Protein AF-A0A1A8UM03-F1 (afdb_monomer)

Structure (mmCIF, N/CA/C/O backbone):
data_AF-A0A1A8UM03-F1
#
_entry.id   AF-A0A1A8UM03-F1
#
loop_
_atom_site.group_PDB
_atom_site.id
_atom_site.type_symbol
_atom_site.label_atom_id
_atom_site.label_alt_id
_atom_site.lab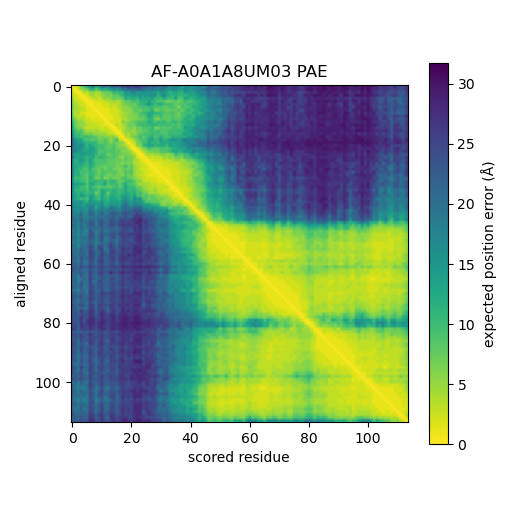el_comp_id
_atom_site.label_asym_id
_atom_site.label_entity_id
_atom_site.label_seq_id
_atom_site.pdbx_PDB_ins_code
_atom_site.Cartn_x
_atom_site.Cartn_y
_atom_site.Cartn_z
_atom_site.occupancy
_atom_site.B_iso_or_equiv
_atom_site.auth_seq_id
_atom_site.auth_comp_id
_atom_site.auth_asym_id
_atom_site.auth_atom_id
_atom_site.pdbx_PDB_model_num
ATOM 1 N N . MET A 1 1 ? 16.576 5.576 -14.662 1.00 46.19 1 MET A N 1
ATOM 2 C CA . MET A 1 1 ? 16.304 4.143 -14.902 1.00 46.19 1 MET A CA 1
ATOM 3 C C . MET A 1 1 ? 17.572 3.387 -14.545 1.00 46.19 1 MET A C 1
ATOM 5 O O . MET A 1 1 ? 18.574 3.598 -15.208 1.00 46.19 1 MET A O 1
ATOM 9 N N . GLY A 1 2 ? 17.587 2.675 -13.416 1.00 51.22 2 GLY A N 1
ATOM 10 C CA . GLY A 1 2 ? 18.803 2.134 -12.792 1.00 51.22 2 GLY A CA 1
ATOM 11 C C . GLY A 1 2 ? 18.793 0.612 -12.741 1.00 51.22 2 GLY A C 1
ATOM 12 O O . GLY A 1 2 ? 18.649 0.048 -11.665 1.00 51.22 2 GLY A O 1
ATOM 13 N N . TYR A 1 3 ? 18.914 -0.028 -13.902 1.00 64.06 3 TYR A N 1
ATOM 14 C CA . TYR A 1 3 ? 19.145 -1.466 -13.991 1.00 64.06 3 TYR A CA 1
ATOM 15 C C . TYR A 1 3 ? 20.655 -1.728 -13.951 1.00 64.06 3 TYR A C 1
ATOM 17 O O 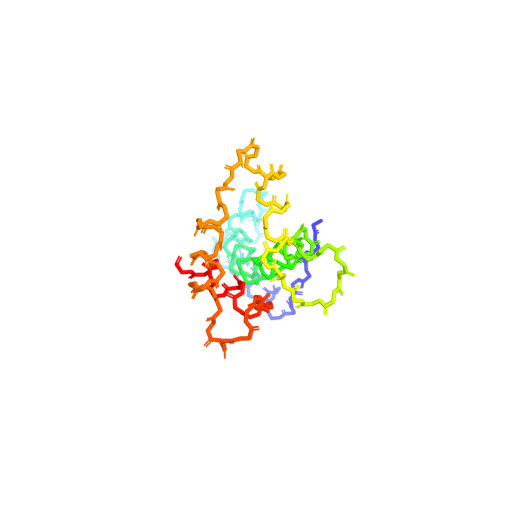. TYR A 1 3 ? 21.390 -1.178 -14.773 1.00 64.06 3 TYR A O 1
ATOM 25 N N . MET A 1 4 ?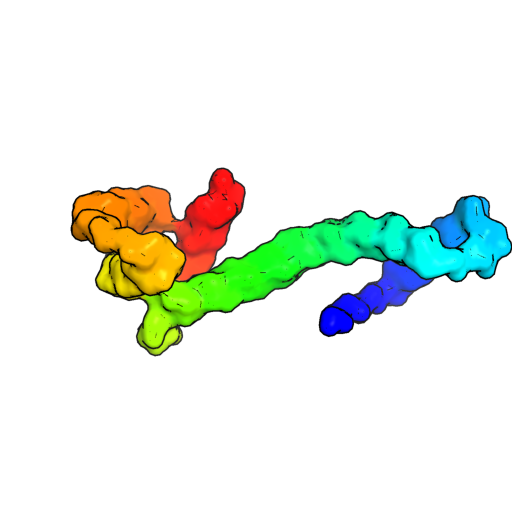 21.118 -2.515 -12.979 1.00 59.91 4 MET A N 1
ATOM 26 C CA . MET A 1 4 ? 22.515 -2.939 -12.865 1.00 59.91 4 MET A CA 1
ATOM 27 C C . MET A 1 4 ? 22.552 -4.469 -12.977 1.00 59.91 4 MET A C 1
ATOM 29 O O . MET A 1 4 ? 22.319 -5.135 -11.970 1.00 59.91 4 MET A O 1
ATOM 33 N N . PRO A 1 5 ? 22.792 -5.023 -14.179 1.00 66.69 5 PRO A N 1
ATOM 34 C CA . PRO A 1 5 ? 22.807 -6.467 -14.383 1.00 66.69 5 PRO A CA 1
ATOM 35 C C . PRO A 1 5 ? 23.940 -7.131 -13.604 1.00 66.69 5 PRO A C 1
ATOM 37 O O . PRO A 1 5 ? 25.010 -6.544 -13.398 1.00 66.69 5 PRO A O 1
ATOM 40 N N . THR A 1 6 ? 23.721 -8.383 -13.220 1.00 76.88 6 THR A N 1
ATOM 41 C CA . THR A 1 6 ? 24.752 -9.224 -12.607 1.00 76.88 6 THR A CA 1
ATOM 42 C C . THR A 1 6 ? 25.754 -9.732 -13.649 1.00 76.88 6 THR A C 1
ATOM 44 O O . THR A 1 6 ? 25.488 -9.776 -14.851 1.00 76.88 6 THR A O 1
ATOM 47 N N . GLU A 1 7 ? 26.934 -10.161 -13.194 1.00 76.75 7 GLU A N 1
ATOM 48 C CA . GLU A 1 7 ? 27.973 -10.722 -14.070 1.00 76.75 7 GLU A CA 1
ATOM 49 C C . GLU A 1 7 ? 27.470 -11.944 -14.861 1.00 76.75 7 GLU A C 1
ATOM 51 O O . GLU A 1 7 ? 27.772 -12.088 -16.043 1.00 76.75 7 GLU A O 1
ATOM 56 N N . MET A 1 8 ? 26.636 -12.784 -14.240 1.00 72.00 8 MET A N 1
ATOM 57 C CA . MET A 1 8 ? 26.046 -13.961 -14.881 1.00 72.00 8 MET A CA 1
ATOM 58 C C . MET A 1 8 ? 25.096 -13.571 -16.020 1.00 72.00 8 MET A C 1
ATOM 60 O O . MET A 1 8 ? 25.134 -14.175 -17.089 1.00 72.00 8 MET A O 1
ATOM 64 N N . GLU A 1 9 ? 24.308 -12.515 -15.834 1.00 67.06 9 GLU A N 1
ATOM 65 C CA . GLU A 1 9 ? 23.395 -12.015 -16.861 1.00 67.06 9 GLU A CA 1
ATOM 66 C C . GLU A 1 9 ? 24.136 -11.376 -18.027 1.00 67.06 9 GLU A C 1
ATOM 68 O O . GLU A 1 9 ? 23.772 -11.606 -19.176 1.00 67.06 9 GLU A O 1
ATOM 73 N N . LEU A 1 10 ? 25.214 -10.635 -17.761 1.00 71.00 10 LEU A N 1
ATOM 74 C CA . LEU A 1 10 ? 26.071 -10.093 -18.817 1.00 71.00 10 LEU A CA 1
ATOM 75 C C . LEU A 1 10 ? 26.714 -11.206 -19.657 1.00 71.00 10 LEU A C 1
ATOM 77 O O . LEU A 1 10 ? 26.829 -11.068 -20.877 1.00 71.00 10 LEU A O 1
ATOM 81 N N . ILE A 1 11 ? 27.096 -12.318 -19.023 1.00 72.69 11 ILE A N 1
ATOM 82 C CA . ILE A 1 11 ? 27.648 -13.493 -19.709 1.00 72.69 11 ILE A CA 1
ATOM 83 C C . ILE A 1 11 ? 26.576 -14.178 -20.566 1.00 72.69 11 ILE A C 1
ATOM 85 O O . ILE A 1 11 ? 26.839 -14.475 -21.732 1.00 72.69 11 ILE A O 1
ATOM 89 N N . GLU A 1 12 ? 25.370 -14.394 -20.035 1.00 70.50 12 GLU A N 1
ATOM 90 C CA . GLU A 1 12 ? 24.257 -14.981 -20.793 1.00 70.50 12 GLU A CA 1
ATOM 91 C C . GLU A 1 12 ? 23.865 -14.118 -21.993 1.00 70.50 12 GLU A C 1
ATOM 93 O O . GLU A 1 12 ? 23.736 -14.633 -23.103 1.00 70.50 12 GLU A O 1
ATOM 98 N N . LEU A 1 13 ? 23.726 -12.804 -21.795 1.00 67.44 13 LEU A N 1
ATOM 99 C CA . LEU A 1 13 ? 23.404 -11.856 -22.862 1.00 67.44 13 LEU A CA 1
ATOM 100 C C . LEU A 1 13 ? 24.488 -11.893 -23.945 1.00 67.44 13 LEU A C 1
ATOM 102 O O . LEU A 1 13 ? 24.172 -12.025 -25.126 1.00 67.44 13 LEU A O 1
ATOM 106 N N . GLY A 1 14 ? 25.766 -11.874 -23.551 1.00 64.81 14 GLY A N 1
ATOM 107 C CA . GLY A 1 14 ? 26.897 -11.972 -24.475 1.00 64.81 14 GLY A CA 1
ATOM 108 C C . GLY A 1 14 ? 26.925 -13.281 -25.271 1.00 64.81 14 GLY A C 1
ATOM 109 O O . GLY A 1 14 ? 27.207 -13.265 -26.470 1.00 64.81 14 GLY A O 1
ATOM 110 N N . GLN A 1 15 ? 2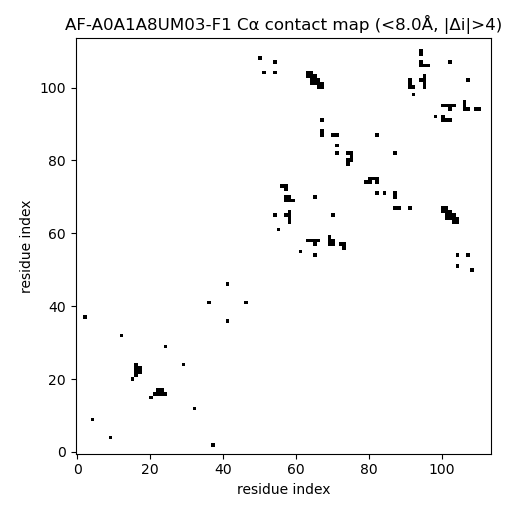6.589 -14.413 -24.646 1.00 65.00 15 GLN A N 1
ATOM 111 C CA . GLN A 1 15 ? 26.500 -15.701 -25.341 1.00 65.00 15 GLN A CA 1
ATOM 112 C C . GLN A 1 15 ? 25.313 -15.760 -26.306 1.00 65.00 15 GLN A C 1
ATOM 114 O O . GLN A 1 15 ? 25.470 -16.243 -27.430 1.00 65.00 15 GLN A O 1
ATOM 119 N N . ASN A 1 16 ? 24.158 -15.230 -25.904 1.00 63.06 16 ASN A N 1
ATOM 120 C CA . ASN A 1 16 ? 22.951 -15.226 -26.728 1.00 63.06 16 ASN A CA 1
ATOM 121 C C . ASN A 1 16 ? 23.123 -14.326 -27.965 1.00 63.06 16 ASN A C 1
ATOM 123 O O . ASN A 1 16 ? 22.796 -14.725 -29.081 1.00 63.06 16 ASN A O 1
ATOM 127 N N . ILE A 1 17 ? 23.736 -13.154 -27.783 1.00 62.88 17 ILE A N 1
ATOM 128 C CA . ILE A 1 17 ? 24.085 -12.209 -28.854 1.00 62.88 17 ILE A CA 1
ATOM 129 C C . ILE A 1 17 ? 25.084 -12.823 -29.845 1.00 62.88 17 ILE A C 1
ATOM 131 O O . ILE A 1 17 ? 24.933 -12.699 -31.063 1.00 62.88 17 ILE A O 1
ATOM 135 N N . ASN A 1 18 ? 26.119 -13.493 -29.339 1.00 61.06 18 ASN A N 1
ATOM 136 C CA . ASN A 1 18 ? 27.176 -14.043 -30.183 1.00 61.06 18 ASN A CA 1
ATOM 137 C C . ASN A 1 18 ? 26.704 -15.262 -30.996 1.00 61.06 18 ASN A C 1
ATOM 139 O O . ASN A 1 18 ? 27.137 -15.437 -32.133 1.00 61.06 18 ASN A O 1
ATOM 143 N N . MET A 1 19 ? 25.805 -16.087 -30.442 1.00 60.00 19 MET A N 1
ATOM 144 C CA . MET A 1 19 ? 25.295 -17.282 -31.128 1.00 60.00 19 MET A CA 1
ATOM 145 C C . MET A 1 19 ? 24.106 -17.010 -32.060 1.00 60.00 19 MET A C 1
ATOM 147 O O . MET A 1 19 ? 24.030 -17.657 -33.103 1.00 60.00 19 MET A O 1
ATOM 151 N N . ASN A 1 20 ? 23.215 -16.061 -31.740 1.00 58.72 20 ASN A N 1
ATOM 152 C CA . ASN A 1 20 ? 21.998 -15.822 -32.535 1.00 58.72 20 ASN A CA 1
ATOM 153 C C . ASN A 1 20 ? 22.086 -14.624 -33.496 1.00 58.72 20 ASN A C 1
ATOM 155 O O . ASN A 1 20 ? 21.422 -14.645 -34.528 1.00 58.72 20 ASN A O 1
ATOM 159 N N . LEU A 1 21 ? 22.904 -13.604 -33.201 1.00 57.72 21 LEU A N 1
ATOM 160 C CA . LEU A 1 21 ? 22.934 -12.330 -33.950 1.00 57.72 21 LEU A CA 1
ATOM 161 C C . LEU A 1 21 ? 24.294 -12.034 -34.614 1.00 57.72 21 LEU A C 1
ATOM 163 O O . LEU A 1 21 ? 24.522 -10.962 -35.170 1.00 57.72 21 LEU A O 1
ATOM 167 N N . GLY A 1 22 ? 25.239 -12.982 -34.575 1.00 63.00 22 GLY A N 1
ATOM 168 C CA . GLY A 1 22 ? 26.539 -12.833 -35.243 1.00 63.00 22 GLY A CA 1
ATOM 169 C C . GLY A 1 22 ? 27.405 -11.697 -34.681 1.00 63.00 22 GLY A C 1
ATOM 170 O O . GLY A 1 22 ? 28.247 -11.148 -35.395 1.00 63.00 22 GLY A O 1
ATOM 171 N N . GLY A 1 23 ? 27.195 -11.327 -33.412 1.00 63.34 23 GLY A N 1
ATOM 172 C CA . GLY A 1 23 ? 28.007 -10.336 -32.701 1.00 63.34 23 GLY A CA 1
ATOM 173 C C . GLY A 1 23 ? 27.718 -8.873 -33.056 1.00 63.34 23 GLY A C 1
ATOM 174 O O . GLY A 1 23 ? 28.482 -7.996 -32.651 1.00 63.34 23 GLY A O 1
ATOM 175 N N . ARG A 1 24 ? 26.640 -8.584 -33.795 1.00 59.41 24 ARG A N 1
ATOM 176 C CA . ARG A 1 24 ? 26.130 -7.221 -34.001 1.00 59.41 24 ARG A CA 1
ATOM 177 C C . ARG A 1 24 ? 24.721 -7.143 -33.434 1.00 59.41 24 ARG A C 1
ATOM 179 O O . ARG A 1 24 ? 23.890 -7.963 -33.781 1.00 59.41 24 ARG A O 1
ATOM 186 N N . VAL A 1 25 ? 24.504 -6.179 -32.550 1.00 67.31 25 VAL A N 1
ATOM 187 C CA . VAL A 1 25 ? 23.227 -5.920 -31.879 1.00 67.31 25 VAL A CA 1
ATOM 188 C C . VAL A 1 25 ? 22.883 -4.485 -32.191 1.00 67.31 25 VAL A C 1
ATOM 190 O O . VAL A 1 25 ? 23.677 -3.587 -31.885 1.00 67.31 25 VAL A O 1
ATOM 193 N N . ASP A 1 26 ? 21.758 -4.273 -32.855 1.00 66.56 26 ASP A N 1
ATOM 194 C CA . ASP A 1 26 ? 21.196 -2.939 -32.987 1.00 66.56 26 ASP A CA 1
ATOM 195 C C . ASP A 1 26 ? 20.315 -2.595 -31.774 1.00 66.56 26 ASP A C 1
ATOM 197 O O . ASP A 1 26 ? 20.211 -3.345 -30.801 1.00 66.56 26 ASP A O 1
ATOM 201 N N . PHE A 1 27 ? 19.775 -1.379 -31.756 1.00 62.25 27 PHE A N 1
ATOM 202 C CA . PHE A 1 27 ? 19.019 -0.908 -30.602 1.00 62.25 27 PHE A CA 1
ATOM 203 C C . PHE A 1 27 ? 17.701 -1.676 -30.424 1.00 62.25 27 PHE A C 1
ATOM 205 O O . PHE A 1 27 ? 17.305 -1.922 -29.286 1.00 62.25 27 PHE A O 1
ATOM 212 N N . GLU A 1 28 ? 17.057 -2.090 -31.517 1.00 65.25 28 GLU A N 1
ATOM 213 C CA . GLU A 1 28 ? 15.862 -2.932 -31.480 1.00 65.25 28 GLU A CA 1
ATOM 214 C C . GLU A 1 28 ? 16.170 -4.314 -30.881 1.00 65.25 28 GLU A C 1
ATOM 216 O O . GLU A 1 28 ? 15.490 -4.725 -29.938 1.00 65.25 28 GLU A O 1
ATOM 221 N N . ASP A 1 29 ? 17.243 -4.974 -31.325 1.00 66.62 29 ASP A N 1
ATOM 222 C CA . ASP A 1 29 ? 17.690 -6.265 -30.781 1.00 66.62 29 ASP A CA 1
ATOM 223 C C . ASP A 1 29 ? 18.027 -6.168 -29.283 1.00 66.62 29 ASP A C 1
ATOM 225 O O . ASP A 1 29 ? 17.730 -7.066 -28.489 1.00 66.62 29 ASP A O 1
ATOM 229 N N . PHE A 1 30 ? 18.644 -5.057 -28.865 1.00 63.59 30 PHE A N 1
ATOM 230 C CA . PHE A 1 30 ? 18.953 -4.797 -27.460 1.00 63.59 30 PHE A CA 1
ATOM 231 C C . PHE A 1 30 ? 17.681 -4.650 -26.621 1.00 63.59 30 PHE A C 1
ATOM 233 O O . PHE A 1 30 ? 17.608 -5.179 -25.509 1.00 63.59 30 PHE A O 1
ATOM 240 N N . VAL A 1 31 ? 16.670 -3.952 -27.144 1.00 65.31 31 VAL A N 1
ATOM 241 C CA . VAL A 1 31 ? 15.375 -3.806 -26.474 1.00 65.31 31 VAL A CA 1
ATOM 242 C C . VAL A 1 31 ? 14.662 -5.151 -26.393 1.00 65.31 31 VAL A C 1
ATOM 244 O O . VAL A 1 31 ? 14.152 -5.458 -25.326 1.00 65.31 31 VAL A O 1
ATOM 247 N N . GLU A 1 32 ? 14.669 -5.992 -27.426 1.00 66.69 32 GLU A N 1
ATOM 248 C CA . GLU A 1 32 ? 14.048 -7.326 -27.358 1.00 66.69 32 GLU A CA 1
ATOM 249 C C . GLU A 1 32 ? 14.742 -8.267 -26.368 1.00 66.69 32 GLU A C 1
ATOM 251 O O . GLU A 1 32 ? 14.084 -9.051 -25.684 1.00 66.69 32 GLU A O 1
ATOM 256 N N . LEU A 1 33 ? 16.066 -8.176 -26.250 1.00 65.00 33 LEU A N 1
ATOM 257 C CA . LEU A 1 33 ? 16.846 -9.021 -25.349 1.00 65.00 33 LEU A CA 1
ATOM 258 C C . LEU A 1 33 ? 16.703 -8.584 -23.883 1.00 65.00 33 LEU A C 1
ATOM 260 O O . LEU A 1 33 ? 16.682 -9.414 -22.970 1.00 65.00 33 LEU A O 1
ATOM 264 N N . MET A 1 34 ? 16.590 -7.273 -23.662 1.00 63.34 34 MET A N 1
ATOM 265 C CA . MET A 1 34 ? 16.489 -6.680 -22.332 1.00 63.34 34 MET A CA 1
ATOM 266 C C . MET A 1 34 ? 15.045 -6.516 -21.871 1.00 63.34 34 MET A C 1
ATOM 268 O O . MET A 1 34 ? 14.812 -6.585 -20.675 1.00 63.34 34 MET A O 1
ATOM 272 N N . ALA A 1 35 ? 14.060 -6.333 -22.753 1.00 64.06 35 ALA A N 1
ATOM 273 C CA . ALA A 1 35 ? 12.662 -6.113 -22.379 1.00 64.06 35 ALA A CA 1
ATOM 274 C C . ALA A 1 35 ? 12.073 -7.234 -21.513 1.00 64.06 35 ALA A C 1
ATOM 276 O O . ALA A 1 35 ? 11.469 -6.895 -20.504 1.00 64.06 35 ALA A O 1
ATOM 277 N N . PRO A 1 36 ? 12.248 -8.537 -21.798 1.00 62.12 36 PRO A N 1
ATOM 278 C CA . PRO A 1 36 ? 11.702 -9.580 -20.941 1.00 62.12 36 PRO A CA 1
ATOM 279 C C . PRO A 1 36 ? 12.455 -9.706 -19.615 1.00 62.12 36 PRO A C 1
ATOM 281 O O . PRO A 1 36 ? 11.821 -10.023 -18.619 1.00 62.12 36 PRO A O 1
ATOM 284 N N . LYS A 1 37 ? 13.766 -9.421 -19.559 1.00 59.00 37 LYS A N 1
ATOM 285 C CA . LYS A 1 37 ? 14.534 -9.423 -18.296 1.00 59.00 37 LYS A CA 1
ATOM 286 C C . LYS A 1 37 ? 14.239 -8.193 -17.443 1.00 59.00 37 LYS A C 1
ATOM 288 O O . LYS A 1 37 ? 13.978 -8.328 -16.256 1.00 59.00 37 LYS A O 1
ATOM 293 N N . LEU A 1 38 ? 14.147 -7.023 -18.075 1.00 56.28 38 LEU A N 1
ATOM 294 C CA . LEU A 1 38 ? 13.616 -5.811 -17.474 1.00 56.28 38 LEU A CA 1
ATOM 295 C C . LEU A 1 38 ? 12.214 -6.098 -16.967 1.00 56.28 38 LEU A C 1
ATOM 297 O O . LEU A 1 38 ? 12.026 -5.993 -15.777 1.00 56.28 38 LEU A O 1
ATOM 3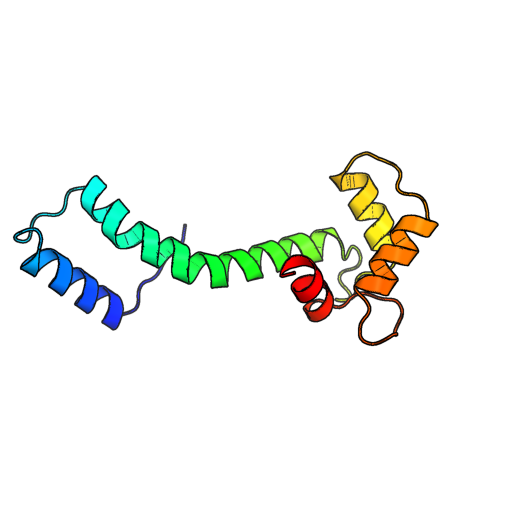01 N N . LEU A 1 39 ? 11.257 -6.545 -17.779 1.00 58.16 39 LEU A N 1
ATOM 302 C CA . LEU A 1 39 ? 9.892 -6.858 -17.334 1.00 58.16 39 LEU A CA 1
ATOM 303 C C . LEU A 1 39 ? 9.844 -7.947 -16.250 1.00 58.16 39 LEU A C 1
ATOM 305 O O . LEU A 1 39 ? 9.038 -7.823 -15.340 1.00 58.16 39 LEU A O 1
ATOM 309 N N . ALA A 1 40 ? 10.702 -8.969 -16.284 1.00 56.59 40 ALA A N 1
ATOM 310 C CA . ALA A 1 40 ? 10.714 -10.043 -15.287 1.00 56.59 40 ALA A CA 1
ATOM 311 C C . ALA A 1 40 ? 11.307 -9.610 -13.934 1.00 56.59 40 ALA A C 1
ATOM 313 O O . ALA A 1 40 ? 10.729 -9.918 -12.893 1.00 56.59 40 ALA A O 1
ATOM 314 N N . GLU A 1 41 ? 12.417 -8.867 -13.919 1.00 49.16 41 GLU A N 1
ATOM 315 C CA . GLU A 1 41 ? 12.998 -8.331 -12.678 1.00 49.16 41 GLU A CA 1
ATOM 316 C C . GLU A 1 41 ? 12.259 -7.081 -12.190 1.00 49.16 41 GLU A C 1
ATOM 318 O O . GLU A 1 41 ? 12.125 -6.854 -10.987 1.00 49.16 41 GLU A O 1
ATOM 323 N N . THR A 1 42 ? 11.714 -6.281 -13.107 1.00 45.94 42 THR A N 1
ATOM 324 C CA . THR A 1 42 ? 10.904 -5.110 -12.771 1.00 45.94 42 THR A CA 1
ATOM 325 C C . THR A 1 42 ? 9.497 -5.477 -12.333 1.00 45.94 42 THR A C 1
ATOM 327 O O . THR A 1 42 ? 9.009 -4.842 -11.413 1.00 45.94 42 THR A O 1
ATOM 330 N N . ALA A 1 43 ? 8.854 -6.527 -12.843 1.00 46.91 43 ALA A N 1
ATOM 331 C CA . ALA A 1 43 ? 7.573 -6.965 -12.281 1.00 46.91 43 ALA A CA 1
ATOM 332 C C . ALA A 1 43 ? 7.702 -7.322 -10.785 1.00 46.91 43 ALA A C 1
ATOM 334 O O . ALA A 1 43 ? 6.784 -7.061 -10.014 1.00 46.91 43 ALA A O 1
ATOM 335 N N . GLY A 1 44 ? 8.867 -7.830 -10.357 1.00 47.72 44 GLY A N 1
ATOM 336 C CA . GLY A 1 44 ? 9.180 -8.077 -8.945 1.00 47.72 44 GLY A CA 1
ATOM 337 C C . GLY A 1 44 ? 9.655 -6.842 -8.164 1.00 47.72 44 GLY A C 1
ATOM 338 O O . GLY A 1 44 ? 9.211 -6.623 -7.040 1.00 47.72 44 GLY A O 1
ATOM 339 N N . MET A 1 45 ? 10.549 -6.015 -8.723 1.00 45.75 45 MET A N 1
ATOM 340 C CA . MET A 1 45 ? 11.139 -4.863 -8.009 1.00 45.75 45 MET A CA 1
ATOM 341 C C . MET A 1 45 ? 10.392 -3.533 -8.194 1.00 45.75 45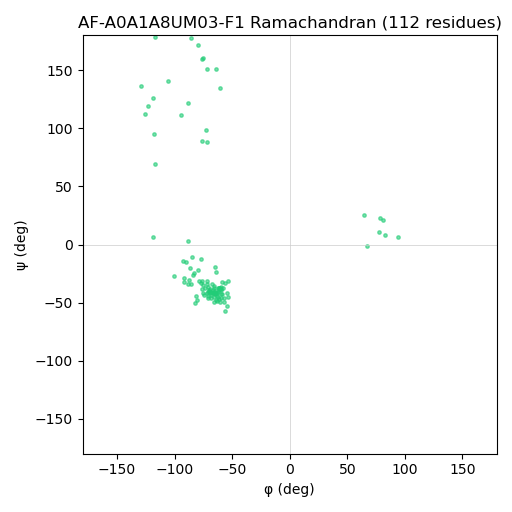 MET A C 1
ATOM 343 O O . MET A 1 45 ? 10.384 -2.712 -7.277 1.00 45.75 45 MET A O 1
ATOM 347 N N . ILE A 1 46 ? 9.776 -3.293 -9.354 1.00 52.19 46 ILE A N 1
ATOM 348 C CA . ILE A 1 46 ? 8.894 -2.138 -9.587 1.00 52.19 46 ILE A CA 1
ATOM 349 C C . ILE A 1 46 ? 7.585 -2.344 -8.834 1.00 52.19 46 ILE A C 1
ATOM 351 O O . ILE A 1 46 ? 7.186 -1.423 -8.137 1.00 52.19 46 ILE A O 1
ATOM 355 N N . GLY A 1 47 ? 7.007 -3.552 -8.841 1.00 58.78 47 GLY A N 1
ATOM 356 C CA . GLY A 1 47 ? 5.786 -3.848 -8.085 1.00 58.78 47 GLY A CA 1
ATOM 357 C C . GLY A 1 47 ? 5.919 -3.499 -6.601 1.00 58.78 47 GLY A C 1
ATOM 358 O O . GLY A 1 47 ? 5.149 -2.701 -6.088 1.00 58.78 47 GLY A O 1
ATOM 359 N N . VAL A 1 48 ? 6.954 -3.992 -5.913 1.00 64.31 48 VAL A N 1
ATOM 360 C CA . VAL A 1 48 ? 7.148 -3.696 -4.479 1.00 64.31 48 VAL A CA 1
ATOM 361 C C . VAL A 1 48 ? 7.435 -2.215 -4.228 1.00 64.31 48 VAL A C 1
ATOM 363 O O . VAL A 1 48 ? 6.982 -1.664 -3.227 1.00 64.31 48 VAL A O 1
ATOM 366 N N . LYS A 1 49 ? 8.188 -1.550 -5.111 1.00 67.81 49 LYS A N 1
ATOM 367 C CA . LYS A 1 49 ? 8.502 -0.129 -4.941 1.00 67.81 49 LYS A CA 1
ATOM 368 C C . LYS A 1 49 ? 7.277 0.756 -5.177 1.00 67.81 49 LYS A C 1
ATOM 370 O O . LYS A 1 49 ? 7.035 1.640 -4.367 1.00 67.81 49 LYS A O 1
ATOM 375 N N . GLU A 1 50 ? 6.502 0.496 -6.224 1.00 74.31 50 GLU A N 1
ATOM 376 C CA . GLU A 1 50 ? 5.248 1.200 -6.504 1.00 74.31 50 GLU A CA 1
ATOM 377 C C . GLU A 1 50 ? 4.191 0.900 -5.444 1.00 74.31 50 GLU A C 1
ATOM 379 O O . GLU A 1 50 ? 3.525 1.824 -4.998 1.00 74.31 50 GLU A O 1
ATOM 384 N N . LEU A 1 51 ? 4.094 -0.341 -4.956 1.00 76.00 51 LEU A N 1
ATOM 385 C CA . LEU A 1 51 ? 3.229 -0.688 -3.826 1.00 76.00 51 LEU A CA 1
ATOM 386 C C . LEU A 1 51 ? 3.650 0.048 -2.558 1.00 76.00 51 LEU A C 1
ATOM 388 O O . LEU A 1 51 ? 2.795 0.487 -1.804 1.00 76.00 51 LEU A O 1
ATOM 392 N N . LYS A 1 52 ? 4.952 0.233 -2.331 1.00 79.62 52 LYS A N 1
ATOM 393 C CA . LYS A 1 52 ? 5.468 0.979 -1.179 1.00 79.62 52 LYS A CA 1
ATOM 394 C C . LYS A 1 52 ? 5.268 2.486 -1.306 1.00 79.62 52 LYS A C 1
ATOM 396 O O . LYS A 1 52 ? 4.998 3.139 -0.303 1.00 79.62 52 LYS A O 1
ATOM 401 N N . ASP A 1 53 ? 5.415 3.041 -2.503 1.0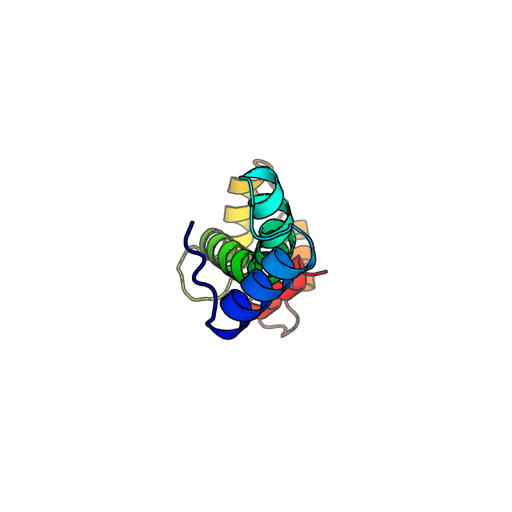0 82.62 53 ASP A N 1
ATOM 402 C CA . ASP A 1 53 ? 5.116 4.451 -2.760 1.00 82.62 53 ASP A CA 1
ATOM 403 C C . ASP A 1 53 ? 3.601 4.708 -2.680 1.00 82.62 53 ASP A C 1
ATOM 405 O O . ASP A 1 53 ? 3.196 5.698 -2.078 1.00 82.62 53 ASP A O 1
ATOM 409 N N . ALA A 1 54 ? 2.767 3.784 -3.169 1.00 81.69 54 ALA A N 1
ATOM 410 C CA . ALA A 1 54 ? 1.318 3.823 -2.994 1.00 81.69 54 ALA A CA 1
ATOM 411 C C . ALA A 1 54 ? 0.938 3.707 -1.515 1.00 81.69 54 ALA A C 1
ATOM 413 O O . ALA A 1 54 ? 0.198 4.549 -1.026 1.00 81.69 54 ALA A O 1
ATOM 414 N N . PHE A 1 55 ? 1.492 2.733 -0.785 1.00 83.31 55 PHE A N 1
ATOM 415 C CA . PHE A 1 55 ? 1.252 2.543 0.648 1.00 83.31 55 PHE A CA 1
ATOM 416 C C . PHE A 1 55 ? 1.530 3.825 1.433 1.00 83.31 55 PHE A C 1
ATOM 418 O O . PHE A 1 55 ? 0.684 4.250 2.200 1.00 83.31 55 PHE A O 1
ATOM 425 N N . LYS A 1 56 ? 2.644 4.512 1.155 1.00 85.19 56 LYS A N 1
ATOM 426 C CA . LYS A 1 56 ? 2.965 5.823 1.750 1.00 85.19 56 LYS A CA 1
ATOM 427 C C . LYS A 1 56 ? 2.017 6.958 1.367 1.00 85.19 56 LYS A C 1
ATOM 429 O O . LYS A 1 56 ? 2.057 8.018 1.980 1.00 85.19 56 LYS A O 1
ATOM 434 N N . GLU A 1 57 ? 1.262 6.816 0.286 1.00 84.62 57 GLU A N 1
ATOM 435 C CA . GLU A 1 57 ? 0.238 7.790 -0.084 1.00 84.62 57 GLU A CA 1
ATOM 436 C C . GLU A 1 57 ? -1.077 7.537 0.668 1.00 84.62 57 GLU A C 1
ATOM 438 O O . GLU A 1 57 ? -1.855 8.475 0.872 1.00 84.62 57 GLU A O 1
ATOM 443 N N . PHE A 1 58 ? -1.298 6.292 1.105 1.00 84.00 58 PHE A N 1
ATOM 444 C CA . PHE A 1 58 ? -2.395 5.900 1.986 1.00 84.00 58 PHE A CA 1
ATOM 445 C C . PHE A 1 58 ? -2.075 6.168 3.463 1.00 84.00 58 PHE A C 1
ATOM 447 O O . PHE A 1 58 ? -2.883 6.816 4.115 1.00 84.00 58 PHE A O 1
ATOM 454 N N . ASP A 1 59 ? -0.915 5.724 3.948 1.00 86.62 59 ASP A N 1
ATOM 455 C CA . ASP A 1 59 ? -0.360 5.944 5.292 1.00 86.62 59 ASP A CA 1
ATOM 456 C C . ASP A 1 59 ? 0.121 7.400 5.425 1.00 86.62 59 ASP A C 1
ATOM 458 O O . ASP A 1 59 ? 1.178 7.785 4.910 1.00 86.62 59 ASP A O 1
ATOM 462 N N . MET A 1 60 ? -0.709 8.252 6.029 1.00 84.44 60 MET A N 1
ATOM 463 C CA . MET A 1 60 ? -0.492 9.701 6.039 1.00 84.44 60 MET A CA 1
ATOM 464 C C . MET A 1 60 ? 0.393 10.146 7.193 1.00 84.44 60 MET A C 1
ATOM 466 O O . MET A 1 60 ? 1.082 11.169 7.072 1.00 84.44 60 MET A O 1
ATOM 470 N N . ASP A 1 61 ? 0.337 9.433 8.314 1.00 86.25 61 ASP A N 1
ATOM 471 C CA . ASP A 1 61 ? 1.156 9.724 9.485 1.00 86.25 61 ASP A CA 1
ATOM 472 C C . ASP A 1 61 ? 2.504 8.977 9.484 1.00 86.25 61 ASP A C 1
ATOM 474 O O . ASP A 1 61 ? 3.450 9.427 10.146 1.00 86.25 61 ASP A O 1
ATOM 478 N N . GLY A 1 62 ? 2.648 7.958 8.635 1.00 85.81 62 GLY A N 1
ATOM 479 C CA . GLY A 1 62 ? 3.879 7.213 8.415 1.00 85.81 62 GLY A CA 1
ATOM 480 C C . GLY A 1 62 ? 4.162 6.182 9.504 1.00 85.81 62 GLY A C 1
ATOM 481 O O . GLY A 1 62 ? 5.342 5.864 9.717 1.00 85.81 62 GLY A O 1
ATOM 482 N N . ASP A 1 63 ? 3.143 5.731 10.237 1.00 87.44 63 ASP A N 1
ATOM 483 C CA . ASP A 1 63 ? 3.289 4.759 11.323 1.00 87.44 63 ASP A CA 1
ATOM 484 C C . ASP A 1 63 ? 3.466 3.311 10.825 1.00 87.44 63 ASP A C 1
ATOM 486 O O . ASP A 1 63 ? 3.971 2.461 11.568 1.00 87.44 63 ASP A O 1
ATOM 490 N N . GLY A 1 64 ? 3.209 3.072 9.535 1.00 86.25 64 GLY A N 1
ATOM 491 C CA . GLY A 1 64 ? 3.350 1.776 8.883 1.00 86.25 64 GLY A CA 1
ATOM 492 C C . GLY A 1 64 ? 2.069 0.945 8.839 1.00 86.25 64 GLY A C 1
ATOM 493 O O . GLY A 1 64 ? 2.137 -0.196 8.374 1.00 86.25 64 GLY A O 1
ATOM 494 N N . GLU A 1 65 ? 0.936 1.499 9.266 1.00 90.44 65 GLU A N 1
ATOM 495 C CA . GLU A 1 65 ? -0.391 0.888 9.244 1.00 90.44 65 GLU A CA 1
ATOM 496 C C . GLU A 1 65 ? -1.389 1.849 8.580 1.00 90.44 65 GLU A C 1
ATOM 498 O O . GLU A 1 65 ? -1.397 3.044 8.833 1.00 90.44 65 GLU A O 1
ATOM 503 N N . ILE A 1 66 ? -2.269 1.356 7.706 1.00 89.56 66 ILE A N 1
ATOM 504 C CA . ILE A 1 66 ? -3.300 2.208 7.097 1.00 89.56 66 ILE A CA 1
ATOM 505 C C . ILE A 1 66 ? -4.576 2.092 7.919 1.00 89.56 66 ILE A C 1
ATOM 507 O O . ILE A 1 66 ? -5.273 1.073 7.889 1.00 89.56 66 ILE A O 1
ATOM 511 N N . THR A 1 67 ? -4.947 3.167 8.604 1.00 90.00 67 THR A N 1
ATOM 512 C CA . THR A 1 67 ? -6.220 3.214 9.327 1.00 90.00 67 THR A CA 1
ATOM 513 C C . THR A 1 67 ? -7.410 3.423 8.380 1.00 90.00 67 THR A C 1
ATOM 515 O O . THR A 1 67 ? -7.298 3.962 7.275 1.00 90.00 67 THR A O 1
ATOM 518 N N . THR A 1 68 ? -8.625 3.078 8.825 1.00 88.19 68 THR A N 1
ATOM 519 C CA . THR A 1 68 ? -9.863 3.328 8.053 1.00 88.19 68 THR A CA 1
ATOM 520 C C . THR A 1 68 ? -10.042 4.808 7.683 1.00 88.19 68 THR A C 1
ATOM 522 O O . THR A 1 68 ? -10.611 5.144 6.640 1.00 88.19 68 THR A O 1
ATOM 525 N N . GLU A 1 69 ? -9.592 5.714 8.555 1.00 87.94 69 GLU A N 1
ATOM 526 C CA . GLU A 1 69 ? -9.684 7.160 8.348 1.00 87.94 69 GLU A CA 1
ATOM 527 C C . GLU A 1 69 ? -8.720 7.620 7.243 1.00 87.94 69 GLU A C 1
ATOM 529 O O . GLU A 1 69 ? -9.097 8.434 6.394 1.00 87.94 69 GLU A O 1
ATOM 534 N N . GLU A 1 70 ? -7.511 7.071 7.216 1.00 88.94 70 GLU A N 1
ATOM 535 C CA . GLU A 1 70 ? -6.487 7.361 6.213 1.00 88.94 70 GLU A CA 1
ATOM 536 C C . GLU A 1 70 ? -6.831 6.773 4.853 1.00 88.94 70 GLU A C 1
ATOM 538 O O . GLU A 1 70 ? -6.843 7.505 3.859 1.00 88.94 70 GLU A O 1
ATOM 543 N N . LEU A 1 71 ? -7.267 5.508 4.818 1.00 85.88 71 LEU A N 1
ATOM 544 C CA . LEU A 1 71 ? -7.779 4.878 3.603 1.00 85.88 71 LEU A CA 1
ATOM 545 C C . LEU A 1 71 ? -8.903 5.723 2.998 1.00 85.88 71 LEU A C 1
ATOM 547 O O . LEU A 1 71 ? -8.935 5.964 1.792 1.00 85.88 71 LEU A O 1
ATOM 551 N N . ARG A 1 72 ? -9.801 6.255 3.837 1.00 84.25 72 ARG A N 1
ATOM 552 C CA . ARG A 1 72 ? -10.855 7.169 3.391 1.00 84.25 72 ARG A CA 1
ATOM 553 C C . ARG A 1 72 ? -10.302 8.433 2.769 1.00 84.25 72 ARG A C 1
ATOM 555 O O . ARG A 1 72 ? -10.794 8.855 1.721 1.00 84.25 72 ARG A O 1
ATOM 562 N N . GLN A 1 73 ? -9.363 9.099 3.423 1.00 84.88 73 GLN A N 1
ATOM 563 C CA . GLN A 1 73 ? -8.815 10.349 2.905 1.00 84.88 73 GLN A CA 1
ATOM 564 C C . GLN A 1 73 ? -8.064 10.124 1.591 1.00 84.88 73 GLN A C 1
ATOM 566 O O . GLN A 1 73 ? -8.270 10.880 0.639 1.00 84.88 73 GLN A O 1
ATOM 571 N N . ALA A 1 74 ? -7.278 9.055 1.506 1.00 83.38 74 ALA A N 1
ATOM 572 C CA . ALA A 1 74 ? -6.544 8.682 0.309 1.00 83.38 74 ALA A CA 1
ATOM 573 C C . ALA A 1 74 ? -7.479 8.282 -0.844 1.00 83.38 74 ALA A C 1
ATOM 575 O O . ALA A 1 74 ? -7.335 8.807 -1.946 1.00 83.38 74 ALA A O 1
ATOM 576 N N . MET A 1 75 ? -8.516 7.473 -0.596 1.00 78.38 75 MET A N 1
ATOM 577 C CA . MET A 1 75 ? -9.514 7.106 -1.615 1.00 78.38 75 MET A CA 1
ATOM 578 C C . MET A 1 75 ? -10.290 8.321 -2.137 1.00 78.38 75 MET A C 1
ATOM 580 O O . MET A 1 75 ? -10.471 8.463 -3.346 1.00 78.38 75 MET A O 1
ATOM 584 N N . ASN A 1 76 ? -10.672 9.255 -1.255 1.00 80.19 76 ASN A N 1
ATOM 585 C CA . ASN A 1 76 ? -11.283 10.522 -1.677 1.00 80.19 76 ASN A CA 1
ATOM 586 C C . ASN A 1 76 ? -10.343 11.338 -2.579 1.00 80.19 76 ASN A C 1
ATOM 588 O O . ASN A 1 76 ? -10.797 12.002 -3.509 1.00 80.19 76 ASN A O 1
ATOM 592 N N . LYS A 1 77 ? -9.037 11.317 -2.294 1.00 76.19 77 LYS A N 1
ATOM 593 C CA . LYS A 1 77 ? -8.024 12.077 -3.035 1.00 76.19 77 LYS A CA 1
ATOM 594 C C . LYS A 1 77 ? -7.694 11.443 -4.390 1.00 76.19 77 LYS A C 1
ATOM 596 O O . LYS A 1 77 ? -7.504 12.177 -5.356 1.00 76.19 77 LYS A O 1
ATOM 601 N N . LEU A 1 78 ? -7.650 10.112 -4.458 1.00 71.12 78 LEU A N 1
ATOM 602 C CA . LEU A 1 78 ? -7.308 9.342 -5.656 1.00 71.12 78 LEU A CA 1
ATOM 603 C C . LEU A 1 78 ? -8.481 9.205 -6.630 1.00 71.12 78 LEU A C 1
ATOM 605 O O . LEU A 1 78 ? -8.313 9.432 -7.826 1.00 71.12 78 LEU A O 1
ATOM 609 N N . MET A 1 79 ? -9.665 8.837 -6.133 1.00 67.81 79 MET A N 1
ATOM 610 C CA . MET A 1 79 ? -10.834 8.566 -6.980 1.00 67.81 79 MET A CA 1
ATOM 611 C C . MET A 1 79 ? -11.733 9.793 -7.168 1.00 67.81 79 MET A C 1
ATOM 613 O O . MET A 1 79 ? -12.591 9.794 -8.044 1.00 67.81 79 MET A O 1
ATOM 617 N N . GLY A 1 80 ? -11.559 10.845 -6.357 1.00 62.66 80 GLY A N 1
ATOM 618 C CA . GLY A 1 80 ? -12.365 12.069 -6.427 1.00 62.66 80 GLY A CA 1
ATOM 619 C C . GLY A 1 80 ? -13.838 11.888 -6.033 1.00 62.66 80 GLY A C 1
ATOM 620 O O . GLY A 1 80 ? -14.587 12.865 -6.018 1.00 62.66 80 GLY A O 1
ATOM 621 N N . GLU A 1 81 ? -14.256 10.665 -5.697 1.00 65.12 81 GLU A N 1
ATOM 622 C CA . GLU A 1 81 ? -15.597 10.326 -5.236 1.00 65.12 81 GLU A CA 1
ATOM 623 C C . GLU A 1 81 ? -15.613 10.042 -3.734 1.00 65.12 81 GLU A C 1
ATOM 625 O O . GLU A 1 81 ? -14.726 9.396 -3.171 1.00 65.12 81 GLU A O 1
ATOM 630 N N . HIS A 1 82 ? -16.673 10.518 -3.082 1.00 67.50 82 HIS A N 1
ATOM 631 C CA . HIS A 1 82 ? -16.916 10.268 -1.672 1.00 67.50 82 HIS A CA 1
ATOM 632 C C . HIS A 1 82 ? -17.426 8.847 -1.451 1.00 67.50 82 HIS A C 1
ATOM 634 O O . HIS A 1 82 ? -18.635 8.618 -1.414 1.00 67.50 82 HIS A O 1
ATOM 640 N N . MET A 1 83 ? -16.503 7.905 -1.250 1.00 71.56 83 MET A N 1
ATOM 641 C CA . MET A 1 83 ? -16.858 6.572 -0.766 1.00 71.56 83 MET A CA 1
ATOM 642 C C . MET A 1 83 ? -17.528 6.676 0.607 1.00 71.56 83 MET A C 1
ATOM 644 O O . MET A 1 83 ? -17.088 7.419 1.498 1.00 71.56 83 MET A O 1
ATOM 648 N N . SER A 1 84 ? -18.623 5.943 0.785 1.00 80.56 84 SER A N 1
ATOM 649 C CA . SER A 1 84 ? -19.351 5.937 2.045 1.00 80.56 84 SER A CA 1
ATOM 650 C C . SER A 1 84 ? -18.556 5.192 3.115 1.00 80.56 84 SER A C 1
ATOM 652 O O . SER A 1 84 ? -17.822 4.245 2.840 1.00 80.56 84 SER A O 1
ATOM 654 N N . ARG A 1 85 ? -18.747 5.576 4.382 1.00 81.06 85 ARG A N 1
ATOM 655 C CA . ARG A 1 85 ? -18.054 4.940 5.517 1.00 81.06 85 ARG A CA 1
ATOM 656 C C . ARG A 1 85 ? -18.232 3.416 5.536 1.00 81.06 85 ARG A C 1
ATOM 658 O O . ARG A 1 85 ? -17.332 2.721 5.966 1.00 81.06 85 ARG A O 1
ATOM 665 N N . ARG A 1 86 ? -19.373 2.912 5.051 1.00 84.44 86 ARG A N 1
ATOM 666 C CA . ARG A 1 86 ? -19.672 1.474 4.968 1.00 84.44 86 ARG A CA 1
ATOM 667 C C . ARG A 1 86 ? -18.855 0.747 3.904 1.00 84.44 86 ARG A C 1
ATOM 669 O O . ARG A 1 86 ? -18.501 -0.399 4.123 1.00 84.44 86 ARG A O 1
ATOM 676 N N . GLU A 1 87 ? -18.599 1.386 2.767 1.00 84.06 87 GLU A N 1
ATOM 677 C CA . GLU A 1 87 ? -17.794 0.786 1.697 1.00 84.06 87 GLU A CA 1
ATOM 678 C C . GLU A 1 87 ? -16.334 0.685 2.124 1.00 84.06 87 GLU A C 1
ATOM 680 O O . GLU A 1 87 ? -15.698 -0.336 1.910 1.00 84.06 87 GLU A O 1
ATOM 685 N N . ILE A 1 88 ? -15.834 1.709 2.810 1.00 83.06 88 ILE A N 1
ATOM 686 C CA . ILE A 1 88 ? -14.461 1.730 3.318 1.00 83.06 88 ILE A CA 1
ATOM 687 C C . ILE A 1 88 ? -14.283 0.703 4.433 1.00 83.06 88 ILE A C 1
ATOM 689 O O . ILE A 1 88 ? -13.312 -0.037 4.418 1.00 83.06 88 ILE A O 1
ATOM 693 N N . ASP A 1 89 ? -15.242 0.612 5.354 1.00 85.12 89 ASP A N 1
ATOM 694 C CA . ASP A 1 89 ? -15.249 -0.406 6.411 1.00 85.12 89 ASP A CA 1
ATOM 695 C C . ASP A 1 89 ? -15.259 -1.828 5.823 1.00 85.12 89 ASP A C 1
ATOM 697 O O . ASP A 1 89 ? -14.558 -2.706 6.313 1.00 85.12 89 ASP A O 1
ATOM 701 N N . ALA A 1 90 ? -15.993 -2.044 4.724 1.00 86.06 90 ALA A N 1
ATOM 702 C CA . ALA A 1 90 ? -15.986 -3.318 4.011 1.00 86.06 90 ALA A CA 1
ATOM 703 C C . ALA A 1 90 ? -14.630 -3.618 3.352 1.00 86.06 90 ALA A C 1
ATOM 705 O O . ALA A 1 90 ? -14.183 -4.756 3.431 1.00 86.06 90 ALA A O 1
ATOM 706 N N . ILE A 1 91 ? -13.976 -2.617 2.748 1.00 83.75 91 ILE A N 1
ATOM 707 C CA . ILE A 1 91 ? -12.645 -2.773 2.137 1.00 83.75 91 ILE A CA 1
ATOM 708 C C . ILE A 1 91 ? -11.595 -3.085 3.201 1.00 83.75 91 ILE A C 1
ATOM 710 O O . ILE A 1 91 ? -10.857 -4.049 3.040 1.00 83.75 91 ILE A O 1
ATOM 714 N N . VAL A 1 92 ? -11.556 -2.312 4.293 1.00 85.94 92 VAL A N 1
ATOM 715 C CA . VAL A 1 92 ? -10.624 -2.560 5.406 1.00 85.94 92 VAL A CA 1
ATOM 716 C C . VAL A 1 92 ? -10.833 -3.965 5.931 1.00 85.94 92 VAL A C 1
ATOM 718 O O . VAL A 1 92 ? -9.890 -4.728 5.987 1.00 85.94 92 VAL A O 1
ATOM 721 N N . LYS A 1 93 ? -12.076 -4.357 6.205 1.00 86.75 93 LYS A N 1
ATOM 722 C CA . LYS A 1 93 ? -12.383 -5.693 6.720 1.00 86.75 93 LYS A CA 1
ATOM 723 C C . LYS A 1 93 ? -12.040 -6.836 5.756 1.00 86.75 93 LYS A C 1
ATOM 725 O O . LYS A 1 93 ? -11.918 -7.976 6.190 1.00 86.75 93 LYS A O 1
ATOM 730 N N . GLU A 1 94 ? -11.9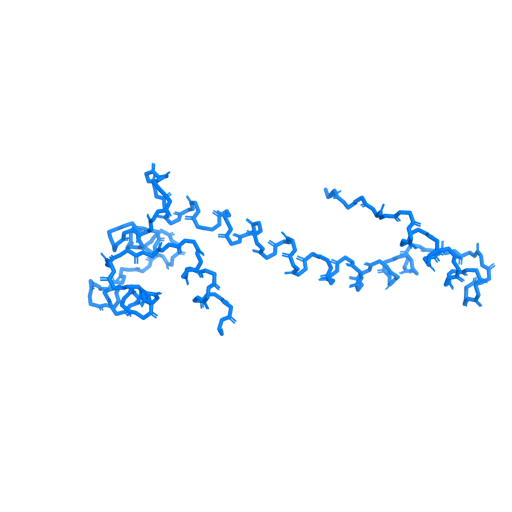79 -6.570 4.455 1.00 86.12 94 GLU A N 1
ATOM 731 C CA . GLU A 1 94 ? -11.567 -7.562 3.459 1.00 86.12 94 GLU A CA 1
ATOM 732 C C . GLU A 1 94 ? -10.041 -7.650 3.316 1.00 86.12 94 GLU A C 1
ATOM 734 O O . GLU A 1 94 ? -9.535 -8.706 2.937 1.00 86.12 94 GLU A O 1
ATOM 739 N N . ALA A 1 95 ? -9.326 -6.565 3.624 1.00 84.81 95 ALA A N 1
ATOM 740 C CA . ALA A 1 95 ? -7.867 -6.498 3.612 1.00 84.81 95 ALA A CA 1
ATOM 741 C C . ALA A 1 95 ? -7.227 -6.922 4.950 1.00 84.81 95 ALA A C 1
ATOM 743 O O . ALA A 1 95 ? -6.161 -7.526 4.927 1.00 84.81 95 ALA A O 1
ATOM 744 N N . ASP A 1 96 ? -7.893 -6.633 6.069 1.00 88.31 96 ASP A N 1
ATOM 745 C CA . ASP A 1 96 ? -7.513 -6.939 7.454 1.00 88.31 96 ASP A CA 1
ATOM 746 C C . ASP A 1 96 ? -7.658 -8.450 7.727 1.00 88.31 96 ASP A C 1
ATOM 748 O O . ASP A 1 96 ? -8.719 -8.953 8.123 1.00 88.31 96 ASP A O 1
ATOM 752 N N . ASP A 1 97 ? -6.591 -9.198 7.441 1.00 86.31 97 ASP A N 1
ATOM 753 C CA . ASP A 1 97 ? -6.491 -10.642 7.679 1.00 86.31 97 ASP A CA 1
ATOM 754 C C . ASP A 1 97 ? -6.254 -10.923 9.174 1.00 86.31 97 ASP A C 1
ATOM 756 O O . ASP A 1 97 ? -6.646 -11.982 9.691 1.00 86.31 97 ASP A O 1
ATOM 760 N N . ASN A 1 98 ? -5.559 -10.011 9.858 1.00 85.94 98 ASN A N 1
ATOM 761 C CA . ASN A 1 98 ? -5.079 -10.197 11.223 1.00 85.94 98 ASN A CA 1
ATOM 762 C C . ASN A 1 98 ? -6.132 -9.798 12.298 1.00 85.94 98 ASN A C 1
ATOM 764 O O . ASN A 1 98 ? -6.098 -10.316 13.423 1.00 85.94 98 ASN A O 1
ATOM 768 N N . GLY A 1 99 ? -7.121 -8.980 11.928 1.00 87.25 99 GLY A N 1
ATOM 769 C CA . GLY A 1 99 ? -8.247 -8.512 12.733 1.00 87.25 99 GLY A CA 1
ATOM 770 C C . GLY A 1 99 ? -7.951 -7.342 13.679 1.00 87.25 99 GLY A C 1
ATOM 771 O O . GLY A 1 99 ? -8.675 -7.199 14.675 1.00 87.25 99 GLY A O 1
ATOM 772 N N . ASP A 1 100 ? -6.900 -6.557 13.448 1.00 88.31 100 ASP A N 1
ATOM 773 C CA . ASP A 1 100 ? -6.512 -5.410 14.282 1.00 88.31 100 ASP A CA 1
ATOM 774 C C . ASP A 1 100 ? -7.246 -4.106 13.915 1.00 88.31 100 ASP A C 1
ATOM 776 O O . ASP A 1 100 ? -7.274 -3.160 14.714 1.00 88.31 100 ASP A O 1
ATOM 780 N N . GLY A 1 101 ? -7.954 -4.098 12.781 1.00 86.38 101 GLY A N 1
ATOM 781 C CA . GLY A 1 101 ? -8.728 -2.966 12.283 1.00 86.38 101 GLY A CA 1
ATOM 782 C C . GLY A 1 101 ? -7.912 -1.924 11.513 1.00 86.38 101 GLY A C 1
ATOM 783 O O . GLY A 1 101 ? -8.465 -0.865 11.179 1.00 86.38 101 GLY A O 1
ATOM 784 N N . THR A 1 102 ? -6.642 -2.200 11.228 1.00 89.00 102 THR A N 1
ATOM 785 C CA . THR A 1 102 ? -5.790 -1.444 10.304 1.00 89.00 102 THR A CA 1
ATOM 786 C C . THR A 1 102 ? -5.379 -2.349 9.135 1.00 89.00 102 THR A C 1
ATOM 788 O O . THR A 1 102 ? -5.883 -3.459 8.994 1.00 89.00 102 THR A O 1
ATOM 791 N N . VAL A 1 103 ? -4.614 -1.817 8.180 1.00 90.12 103 VAL A N 1
ATOM 792 C CA . VAL A 1 103 ? -4.081 -2.601 7.057 1.00 90.12 103 VAL A CA 1
ATOM 793 C C . VAL A 1 103 ? -2.577 -2.409 7.018 1.00 90.12 103 VAL A C 1
ATOM 795 O O . VAL A 1 103 ? -2.098 -1.312 6.709 1.00 90.12 103 VAL A O 1
ATOM 798 N N . ASP A 1 104 ? -1.832 -3.468 7.307 1.00 90.06 104 ASP A N 1
ATOM 799 C CA . ASP A 1 104 ? -0.374 -3.437 7.250 1.00 90.06 104 ASP A CA 1
ATOM 800 C C . ASP A 1 104 ? 0.156 -3.573 5.806 1.00 90.06 104 ASP A C 1
ATOM 802 O O . ASP A 1 104 ? -0.575 -3.812 4.837 1.00 90.06 104 ASP A O 1
ATOM 806 N N . PHE A 1 105 ? 1.464 -3.379 5.618 1.00 85.00 105 PHE A N 1
ATOM 807 C CA . PHE A 1 105 ? 2.071 -3.445 4.286 1.00 85.00 105 PHE A CA 1
ATOM 808 C C . PHE A 1 105 ? 1.916 -4.821 3.614 1.00 85.00 105 PHE A C 1
ATOM 810 O O . PHE A 1 105 ? 1.733 -4.882 2.396 1.00 85.00 105 PHE A O 1
ATOM 817 N N . GLU A 1 106 ? 1.997 -5.926 4.359 1.00 84.81 106 GLU A N 1
ATOM 818 C CA . GLU A 1 106 ? 1.813 -7.269 3.797 1.00 84.81 106 GLU A CA 1
ATOM 819 C C . GLU A 1 106 ? 0.359 -7.493 3.366 1.00 84.81 106 GLU A C 1
ATOM 821 O O . GLU A 1 106 ? 0.119 -8.030 2.278 1.00 84.81 106 GLU A O 1
ATOM 826 N N . GLU A 1 107 ? -0.601 -7.046 4.172 1.00 87.12 107 GLU A N 1
ATOM 827 C CA . GLU A 1 107 ? -2.037 -7.094 3.872 1.00 87.12 107 GLU A CA 1
ATOM 828 C C . GLU A 1 107 ? -2.394 -6.246 2.644 1.00 87.12 107 GLU A C 1
ATOM 830 O O . GLU A 1 107 ? -3.063 -6.720 1.719 1.00 87.12 107 GLU A O 1
ATOM 835 N N . PHE A 1 108 ? -1.848 -5.032 2.548 1.00 82.81 108 PHE A N 1
ATOM 836 C CA . PHE A 1 108 ? -2.009 -4.165 1.380 1.00 82.81 108 PHE A CA 1
ATOM 837 C C . PHE A 1 108 ? -1.464 -4.810 0.096 1.00 82.81 108 PHE A C 1
ATOM 839 O O . PHE A 1 108 ? -2.102 -4.769 -0.962 1.00 82.81 108 PHE A O 1
ATOM 846 N N . VAL A 1 109 ? -0.291 -5.446 0.174 1.00 81.56 109 VAL A N 1
ATOM 847 C CA . VAL A 1 109 ? 0.306 -6.166 -0.962 1.00 81.56 109 VAL A CA 1
ATOM 848 C C . VAL A 1 109 ? -0.569 -7.352 -1.371 1.00 81.56 109 VAL A C 1
ATOM 850 O O . VAL A 1 109 ? -0.778 -7.566 -2.567 1.00 81.56 109 VAL A O 1
ATOM 853 N N . ARG A 1 110 ? -1.117 -8.110 -0.413 1.00 78.69 110 ARG A N 1
ATOM 854 C CA . ARG A 1 110 ? -2.044 -9.218 -0.706 1.00 78.69 110 ARG A CA 1
ATOM 855 C C . ARG A 1 110 ? -3.323 -8.736 -1.371 1.00 78.69 110 ARG A C 1
ATOM 857 O O . ARG A 1 110 ? -3.763 -9.375 -2.324 1.00 78.69 110 ARG A O 1
ATOM 864 N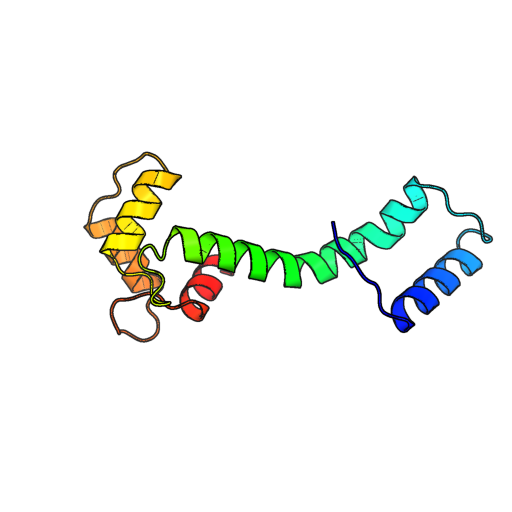 N . MET A 1 111 ? -3.879 -7.616 -0.912 1.00 77.12 111 MET A N 1
ATOM 865 C CA . MET A 1 111 ? -5.056 -6.992 -1.516 1.00 77.12 111 MET A CA 1
ATOM 866 C C . MET A 1 111 ? -4.801 -6.626 -2.988 1.00 77.12 111 MET A C 1
ATOM 868 O O . MET A 1 111 ? -5.644 -6.893 -3.839 1.00 77.12 111 MET A O 1
ATOM 872 N N . MET A 1 112 ? -3.628 -6.068 -3.302 1.00 71.00 112 MET A N 1
ATOM 873 C CA . MET A 1 112 ? -3.256 -5.657 -4.665 1.00 71.00 112 MET A CA 1
ATOM 874 C C . MET A 1 112 ? -2.782 -6.807 -5.567 1.00 71.00 112 MET A C 1
ATOM 876 O O . MET A 1 112 ? -2.803 -6.680 -6.789 1.00 71.00 112 MET A O 1
ATOM 880 N N . SER A 1 113 ? -2.330 -7.921 -4.987 1.00 64.31 113 SER A N 1
ATOM 881 C CA . SER A 1 113 ? -1.835 -9.093 -5.724 1.00 64.31 113 SER A CA 1
ATOM 882 C C . SER A 1 113 ? -2.935 -10.102 -6.088 1.00 64.31 113 SER A C 1
ATOM 884 O O . SER A 1 113 ? -2.617 -11.181 -6.602 1.00 64.31 113 SER A O 1
ATOM 886 N N . ARG A 1 114 ? -4.197 -9.802 -5.776 1.00 53.59 114 ARG A N 1
ATOM 887 C CA . ARG A 1 114 ? -5.326 -10.723 -5.924 1.00 53.59 114 ARG A CA 1
ATOM 888 C C . ARG A 1 114 ? -6.036 -10.614 -7.271 1.00 53.59 114 ARG A C 1
ATOM 890 O O . ARG A 1 114 ? -6.081 -9.506 -7.844 1.00 53.59 114 ARG A O 1
#

Solvent-accessible surface area (backbone atoms only — not comparable to full-atom values): 6658 Å² total; per-residue (Å²): 139,89,83,79,80,52,73,68,54,53,50,51,51,52,51,51,39,47,75,77,48,75,70,59,75,54,72,67,57,48,46,66,67,41,46,60,53,48,51,58,54,36,58,59,55,46,45,56,49,52,51,50,55,48,46,56,59,30,24,79,87,66,85,67,50,31,39,67,68,33,46,47,54,33,45,35,69,74,70,71,45,85,75,50,74,67,59,50,52,52,50,47,61,72,36,26,83,87,71,85,73,39,33,41,66,68,34,51,50,53,60,71,72,106

pLDDT: mean 73.33, std 12.54, range [45.75, 90.44]

Sequence (114 aa):
MGYMPTEMELIELGQNINMNLGGRVDFEDFVELMAPKLLAETAGMIGVKELKDAFKEFDMDGDGEITTEELRQAMNKLMGEHMSRREIDAIVKEADDNGDGTVDFEEFVRMMSR

Foldseek 3Di:
DDDDDDPVLVVVLQVCCCVPVVVDADPVNVCVSCVVVCCVVCVVVVLLVVLVVLQCLQVPVPPQWRALVSVQVSCCVVVVDRDDSVVSQVVQVVLCPPPPRIHGSVSSSVSVVD

Organism: Nothobranchius furzeri (NCBI:txid105023)

InterPro domains:
  IPR002048 EF-hand domain [PF13499] (49-113)
  IPR002048 EF-hand domain [PS50222] (46-81)
  IPR002048 EF-hand domain [PS50222] (83-114)
  IPR002048 EF-hand domain [SM00054] (50-78)
  IPR002048 EF-hand domain [SM00054] (87-114)
  IPR002048 EF-hand domain [cd00051] (50-113)
  IPR011992 EF-hand domain pair [SSF47473] (1-112)
  IPR018247 EF-Hand 1, calcium-binding site [PS00018] (59-71)
  IPR018247 EF-Hand 1, calcium-binding site [PS00018] (96-108)
  IPR043582 Calcium binding protein 1/2/4/5 [PTHR45917] (1-114)

Nearest PDB structures (foldseek):
  3ox6-assembly1_A  TM=6.015E-01  e=4.671E-11  Homo sapiens
  3ox6-assembly4_D  TM=6.024E-01  e=2.114E-10  Homo sapiens
  3ox5-assembly4_D  TM=6.004E-01  e=2.240E-10  Homo sapiens
  3ox6-assembly6_F  TM=5.925E-01  e=2.516E-10  Homo sapiens
  2k7d-assembly1_A  TM=8.747E-01  e=4.093E-06  Homo sapiens

Secondary structure (DSSP, 8-state):
------HHHHHHHHHHHHHHSTT---HHHHHHHHHHHHHHHHHHHHHHHHHHHHHHHH-SS-SSEEEHHHHHHHHHHHH-S---HHHHHHHHHHH-SSSSSEEEHHHHHHHHT-

Radius of gyration: 20.94 Å; Cα contacts (8 Å, |Δi|>4): 78; chains: 1; bounding box: 48×29×50 Å

Mean predicted aligned error: 14.2 Å